Protein AF-A0A839F4E5-F1 (afdb_monomer)

Radius of gyration: 16.79 Å; Cα contacts (8 Å, |Δi|>4): 284; chains: 1; bounding box: 34×23×69 Å

Secondary structure (DSSP, 8-state):
---------------EEEEEEE--SSTT--EEEEEEEEEEEB----SSSEEEEEEEEEETTEEEEEEEEEEEBT-EEEEEEEEEEES-S-SSSSSEEEEEEESSSTTSPEEEEEEEE-PEE-

pLDDT: mean 84.93, std 16.69, range [36.53, 98.38]

Structure (mmCIF, N/CA/C/O backbone):
data_AF-A0A839F4E5-F1
#
_entry.id   AF-A0A839F4E5-F1
#
loop_
_atom_site.group_PDB
_atom_site.id
_atom_site.type_symbol
_ato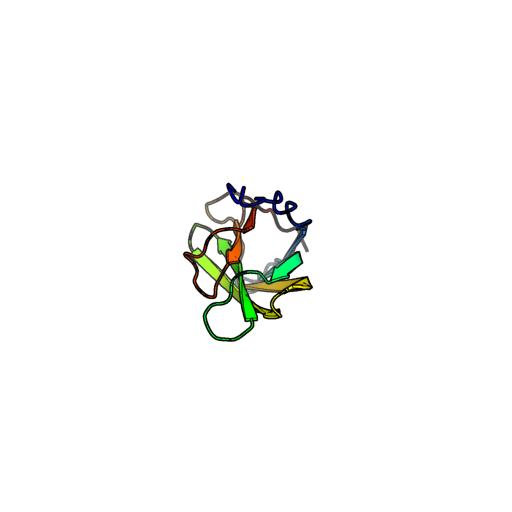m_site.label_atom_id
_atom_site.label_alt_id
_atom_site.label_comp_id
_atom_site.label_asym_id
_atom_site.label_entity_id
_atom_site.label_seq_id
_atom_site.pdbx_PDB_ins_code
_atom_site.Cartn_x
_atom_site.Cartn_y
_atom_site.Cartn_z
_atom_site.occupancy
_atom_site.B_iso_or_equiv
_atom_site.auth_seq_id
_atom_site.auth_comp_id
_atom_site.auth_asym_id
_atom_site.auth_atom_id
_atom_site.pdbx_PDB_model_num
ATOM 1 N N . MET A 1 1 ? 5.295 8.114 -43.388 1.00 39.44 1 MET A N 1
ATOM 2 C CA . MET A 1 1 ? 5.221 6.999 -42.424 1.00 39.44 1 MET A CA 1
ATOM 3 C C . MET A 1 1 ? 4.908 7.619 -41.079 1.00 39.44 1 MET A C 1
ATOM 5 O O . MET A 1 1 ? 5.774 8.258 -40.501 1.00 39.44 1 MET A O 1
ATOM 9 N N . THR A 1 2 ? 3.647 7.580 -40.670 1.00 38.19 2 THR A N 1
ATOM 10 C CA . THR A 1 2 ? 3.202 8.044 -39.355 1.00 38.19 2 THR A CA 1
ATOM 11 C C . THR A 1 2 ? 3.354 6.879 -38.385 1.00 38.19 2 THR A C 1
ATOM 13 O O . THR A 1 2 ? 2.704 5.850 -38.547 1.00 38.19 2 THR A O 1
ATOM 16 N N . ASN A 1 3 ? 4.269 7.011 -37.425 1.00 40.59 3 ASN A N 1
ATOM 17 C CA . ASN A 1 3 ? 4.363 6.082 -36.306 1.00 40.59 3 ASN A CA 1
ATOM 18 C C . ASN A 1 3 ? 3.222 6.413 -35.342 1.00 40.59 3 ASN A C 1
ATOM 20 O O . ASN A 1 3 ? 3.333 7.332 -34.535 1.00 40.59 3 ASN A O 1
ATOM 24 N N . GLU A 1 4 ? 2.121 5.678 -35.458 1.00 42.91 4 GLU A N 1
ATOM 25 C CA . GLU A 1 4 ? 1.102 5.596 -34.416 1.00 42.91 4 GLU A CA 1
ATOM 26 C C . GLU A 1 4 ? 1.767 4.952 -33.192 1.00 42.91 4 GLU A C 1
ATOM 28 O O . GLU A 1 4 ? 2.083 3.757 -33.184 1.00 42.91 4 GLU A O 1
ATOM 33 N N . ALA A 1 5 ? 2.060 5.762 -32.174 1.00 43.34 5 ALA A N 1
ATOM 34 C CA . ALA A 1 5 ? 2.472 5.261 -30.876 1.00 43.34 5 ALA A CA 1
ATOM 35 C C . ALA A 1 5 ? 1.332 4.387 -30.341 1.00 43.34 5 ALA A C 1
ATOM 37 O O . ALA A 1 5 ? 0.273 4.885 -29.969 1.00 43.34 5 ALA A O 1
ATOM 38 N N . SER A 1 6 ? 1.539 3.071 -30.354 1.00 41.66 6 SER A N 1
ATOM 39 C CA . SER A 1 6 ? 0.604 2.112 -29.776 1.00 41.66 6 SER A CA 1
ATOM 40 C C . SER A 1 6 ? 0.567 2.327 -28.266 1.00 41.66 6 SER A C 1
ATOM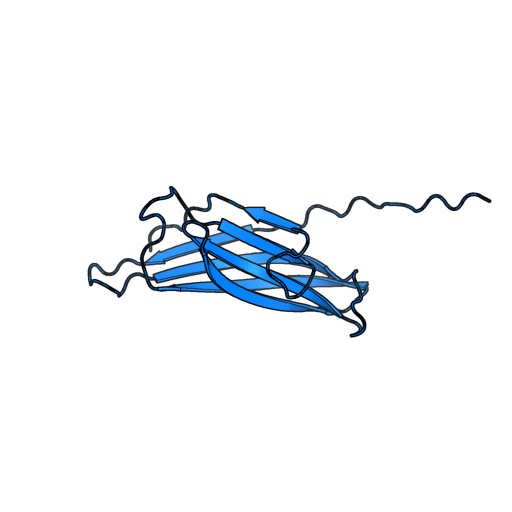 42 O O . SER A 1 6 ? 1.416 1.824 -27.532 1.00 41.66 6 SER A O 1
ATOM 44 N N . THR A 1 7 ? -0.406 3.096 -27.789 1.00 37.19 7 THR A N 1
ATOM 45 C CA . THR A 1 7 ? -0.782 3.133 -26.378 1.00 37.19 7 THR A CA 1
ATOM 46 C C . THR A 1 7 ? -1.539 1.849 -26.067 1.00 37.19 7 THR A C 1
ATOM 48 O O . THR A 1 7 ? -2.766 1.809 -26.015 1.00 37.19 7 THR A O 1
ATOM 51 N N . THR A 1 8 ? -0.797 0.752 -25.898 1.00 37.06 8 THR A N 1
ATOM 52 C CA . THR A 1 8 ? -1.361 -0.472 -25.329 1.00 37.06 8 THR A CA 1
ATOM 53 C C . THR A 1 8 ? -2.029 -0.088 -24.008 1.00 37.06 8 THR A C 1
ATOM 55 O O . THR A 1 8 ? -1.357 0.511 -23.161 1.00 37.06 8 THR A O 1
ATOM 58 N N . PRO A 1 9 ? -3.325 -0.388 -23.805 1.00 36.53 9 PRO A N 1
ATOM 59 C CA . PRO A 1 9 ? -3.978 -0.119 -22.537 1.00 36.53 9 PRO A CA 1
ATOM 60 C C . PRO A 1 9 ? -3.176 -0.828 -21.451 1.00 36.53 9 PRO A C 1
ATOM 62 O O . PRO A 1 9 ? -3.002 -2.048 -21.497 1.00 36.53 9 PRO A O 1
ATOM 65 N N . ARG A 1 10 ? -2.635 -0.064 -20.500 1.00 46.44 10 ARG A N 1
ATOM 66 C CA . ARG A 1 10 ? -2.001 -0.624 -19.311 1.00 46.44 10 ARG A CA 1
ATOM 67 C C . ARG A 1 10 ? -3.082 -1.433 -18.610 1.00 46.44 10 ARG A C 1
ATOM 69 O O . ARG A 1 10 ? -4.033 -0.847 -18.098 1.00 46.44 10 ARG A O 1
ATOM 76 N N . ALA A 1 11 ? -2.984 -2.761 -18.671 1.00 44.16 11 ALA A N 1
ATOM 77 C CA . ALA A 1 11 ? -3.902 -3.640 -17.963 1.00 44.16 11 ALA A CA 1
ATOM 78 C C . ALA A 1 11 ? -3.984 -3.141 -16.518 1.00 44.16 11 ALA A C 1
ATOM 80 O O . ALA A 1 11 ? -2.944 -2.998 -15.867 1.00 44.16 11 ALA A O 1
ATOM 81 N N . ALA A 1 12 ? -5.192 -2.789 -16.069 1.00 49.31 12 ALA A N 1
ATOM 82 C CA . ALA A 1 12 ? -5.438 -2.437 -14.682 1.00 49.31 12 ALA A CA 1
ATOM 83 C C . ALA A 1 12 ? -4.892 -3.597 -13.852 1.00 49.31 12 ALA A C 1
ATOM 85 O O . ALA A 1 12 ? -5.353 -4.728 -13.978 1.00 49.31 12 ALA A O 1
ATOM 86 N N . ALA A 1 13 ? -3.805 -3.348 -13.134 1.00 57.66 13 ALA A N 1
ATOM 87 C CA . ALA A 1 13 ? -3.128 -4.390 -12.395 1.00 57.66 13 ALA A CA 1
ATOM 88 C C . ALA A 1 13 ? -4.110 -4.990 -11.376 1.00 57.66 13 ALA A C 1
ATOM 90 O O . ALA A 1 13 ? -4.831 -4.248 -10.708 1.00 57.66 13 ALA A O 1
ATOM 91 N N . ASP A 1 14 ? -4.149 -6.323 -11.289 1.00 79.00 14 ASP A N 1
ATOM 92 C CA . ASP A 1 14 ? -4.982 -7.084 -10.351 1.00 79.00 14 ASP A CA 1
ATOM 93 C C . ASP A 1 14 ? -4.497 -6.847 -8.912 1.00 79.00 14 ASP A C 1
ATOM 95 O O . ASP A 1 14 ? -3.810 -7.681 -8.312 1.00 79.00 14 ASP A O 1
ATOM 99 N N . TRP A 1 15 ? -4.775 -5.665 -8.371 1.00 92.81 15 TRP A N 1
ATOM 100 C CA . TRP A 1 15 ? -4.421 -5.305 -7.010 1.00 92.81 15 TRP A CA 1
ATOM 101 C C . TRP A 1 15 ? -5.466 -5.842 -6.040 1.00 92.81 15 TRP A C 1
ATOM 103 O O . TRP A 1 15 ? -6.671 -5.725 -6.246 1.00 92.81 15 TRP A O 1
ATOM 113 N N . THR A 1 16 ? -4.989 -6.418 -4.945 1.00 95.56 16 THR A N 1
ATOM 114 C CA . THR A 1 16 ? -5.812 -6.879 -3.831 1.00 95.56 16 THR A CA 1
ATOM 115 C C . THR A 1 16 ? -5.241 -6.320 -2.541 1.00 95.56 16 THR A C 1
ATOM 117 O O . THR A 1 16 ? -4.023 -6.259 -2.354 1.00 95.56 16 THR A O 1
ATOM 120 N N . VAL A 1 17 ? -6.134 -5.911 -1.648 1.00 97.00 17 VAL A N 1
ATOM 121 C CA . VAL A 1 17 ? -5.788 -5.387 -0.330 1.00 97.00 17 VAL A CA 1
ATOM 122 C C . VAL A 1 17 ? -6.507 -6.233 0.705 1.00 97.00 17 VAL A C 1
ATOM 124 O O . VAL A 1 17 ? -7.715 -6.445 0.624 1.00 97.00 17 VAL A O 1
ATOM 127 N N . ALA A 1 18 ? -5.749 -6.737 1.668 1.00 96.75 18 ALA A N 1
ATOM 128 C CA . ALA A 1 18 ? -6.272 -7.360 2.871 1.00 96.75 18 ALA A CA 1
ATOM 129 C C . ALA A 1 18 ? -5.684 -6.640 4.078 1.00 96.75 18 ALA A C 1
ATOM 131 O O . ALA A 1 18 ? -4.581 -6.104 4.008 1.00 96.75 18 ALA A O 1
ATOM 132 N N . GLY A 1 19 ? -6.384 -6.650 5.200 1.00 95.62 19 GLY A N 1
ATOM 133 C CA . GLY A 1 19 ? -5.883 -6.018 6.404 1.00 95.62 19 GLY A CA 1
ATOM 134 C C . GLY A 1 19 ? -6.676 -6.432 7.620 1.00 95.62 19 GLY A C 1
ATOM 135 O O . GLY A 1 19 ? -7.816 -6.885 7.502 1.00 95.62 19 GLY A O 1
ATOM 136 N N . VAL A 1 20 ? -6.045 -6.286 8.775 1.00 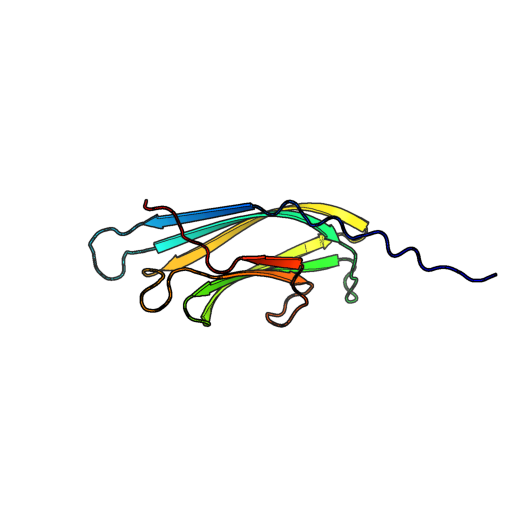94.56 20 VAL A N 1
ATOM 137 C CA . VAL A 1 20 ? -6.639 -6.583 10.070 1.00 94.56 20 VAL A CA 1
ATOM 138 C C . VAL A 1 20 ? -6.306 -5.459 11.041 1.00 94.56 20 VAL A C 1
ATOM 140 O O . VAL A 1 20 ? -5.194 -4.932 11.035 1.00 94.56 20 VAL A O 1
ATOM 143 N N . GLN A 1 21 ? -7.277 -5.087 11.865 1.00 91.31 21 GLN A N 1
ATOM 144 C CA . GLN A 1 21 ? -7.054 -4.292 13.057 1.00 91.31 21 GLN A CA 1
ATOM 145 C C . GLN A 1 21 ? -7.197 -5.194 14.274 1.00 91.31 21 GLN A C 1
ATOM 147 O O . GLN A 1 21 ? -8.281 -5.710 14.554 1.00 91.31 21 GLN A O 1
ATOM 152 N N . THR A 1 22 ? -6.116 -5.311 15.031 1.00 90.62 22 THR A N 1
ATOM 153 C CA . THR A 1 22 ? -6.097 -6.014 16.310 1.00 90.62 22 THR A CA 1
ATOM 154 C C . THR A 1 22 ? -6.230 -4.982 17.420 1.00 90.62 22 THR A C 1
ATOM 156 O O . THR A 1 22 ? -5.360 -4.128 17.577 1.00 90.62 22 THR A O 1
ATOM 159 N N . ALA A 1 23 ? -7.305 -5.054 18.207 1.00 83.81 23 ALA A N 1
ATOM 160 C CA . ALA A 1 23 ? -7.515 -4.200 19.374 1.00 83.81 23 ALA A CA 1
ATOM 161 C C . ALA A 1 23 ? -7.487 -5.061 20.642 1.00 83.81 23 ALA A C 1
ATOM 163 O O . ALA A 1 23 ? -8.350 -5.904 20.854 1.00 83.81 23 ALA A O 1
ATOM 164 N N . THR A 1 24 ? -6.488 -4.857 21.501 1.00 74.44 24 THR A N 1
ATOM 165 C CA . THR A 1 24 ? -6.261 -5.717 22.681 1.00 74.44 24 THR A CA 1
ATOM 166 C C . THR A 1 24 ? -6.977 -5.233 23.948 1.00 74.44 24 THR A C 1
ATOM 168 O O . THR A 1 24 ? -6.757 -5.779 25.025 1.00 74.44 24 THR A O 1
ATOM 171 N N . GLY A 1 25 ? -7.804 -4.184 23.854 1.00 68.00 25 GLY A N 1
ATOM 172 C CA . GLY A 1 25 ? -8.459 -3.547 25.007 1.00 68.00 25 GLY A CA 1
ATOM 173 C C . GLY A 1 25 ? -7.509 -2.778 25.937 1.00 68.00 25 GLY A C 1
ATOM 174 O O . GLY A 1 25 ? -7.967 -2.115 26.862 1.00 68.00 25 GLY A O 1
ATOM 175 N N . VAL A 1 26 ? -6.198 -2.835 25.685 1.00 72.62 26 VAL A N 1
ATOM 176 C CA . VAL A 1 26 ? -5.177 -2.033 26.360 1.00 72.62 26 VAL A CA 1
ATOM 177 C C . VAL A 1 26 ? -4.866 -0.819 25.492 1.00 72.62 26 VAL A C 1
ATOM 179 O O . VAL A 1 26 ? -4.555 -0.955 24.305 1.00 72.62 26 VAL A O 1
ATOM 182 N N . GLU A 1 27 ? -4.946 0.367 26.088 1.00 65.81 27 GLU A N 1
ATOM 183 C CA . GLU A 1 27 ? -4.634 1.627 25.417 1.00 65.81 27 GLU A CA 1
ATOM 184 C C . GLU A 1 27 ? -3.216 1.596 24.819 1.00 65.81 27 GLU A C 1
ATOM 186 O O . GLU A 1 27 ? -2.273 1.087 25.429 1.00 65.81 27 GLU A O 1
ATOM 191 N N . GLY A 1 28 ? -3.076 2.074 23.580 1.00 69.00 28 GLY A N 1
ATOM 192 C CA . GLY A 1 28 ? -1.796 2.096 22.862 1.00 69.00 28 GLY A CA 1
ATOM 193 C C . GLY A 1 28 ? -1.298 0.742 22.337 1.00 69.00 28 GLY A C 1
ATOM 194 O O . GLY A 1 28 ? -0.194 0.676 21.809 1.00 69.00 28 GLY A O 1
ATOM 195 N N . ARG A 1 29 ? -2.079 -0.342 22.457 1.00 81.31 29 ARG A N 1
ATOM 196 C CA . ARG A 1 29 ? -1.724 -1.672 21.916 1.00 81.31 29 ARG A CA 1
ATOM 197 C C . ARG A 1 29 ? -2.588 -2.120 20.740 1.00 81.31 29 ARG A C 1
ATOM 199 O O . ARG A 1 29 ? -2.568 -3.297 20.378 1.00 81.31 29 ARG A O 1
ATOM 206 N N . ALA A 1 30 ? -3.397 -1.219 20.196 1.00 88.50 30 ALA A N 1
ATOM 207 C CA . ALA A 1 30 ? -4.061 -1.473 18.929 1.00 88.50 30 ALA A CA 1
ATOM 208 C C . ALA A 1 30 ? -3.034 -1.417 17.792 1.00 88.50 30 ALA A C 1
ATOM 210 O O . ALA A 1 30 ? -2.084 -0.637 17.862 1.00 88.50 30 ALA A O 1
ATOM 211 N N . ARG A 1 31 ? -3.215 -2.246 16.765 1.00 92.75 31 ARG A N 1
ATOM 212 C CA . ARG A 1 31 ? -2.363 -2.244 15.575 1.00 92.75 31 ARG A CA 1
ATOM 213 C C . ARG A 1 31 ? -3.185 -2.535 14.336 1.00 92.75 31 ARG A C 1
ATOM 215 O O . ARG A 1 31 ? -4.054 -3.409 14.361 1.00 92.75 31 ARG A O 1
ATOM 222 N N . VAL A 1 32 ? -2.851 -1.846 13.254 1.00 93.88 32 VAL A N 1
ATOM 223 C CA . VAL A 1 32 ? -3.387 -2.089 11.919 1.00 93.88 32 VAL A CA 1
ATOM 224 C C . VAL A 1 32 ? -2.288 -2.675 11.047 1.00 93.88 32 VAL A C 1
ATOM 226 O O . VAL A 1 32 ? -1.192 -2.125 10.946 1.00 93.88 32 VAL A O 1
ATOM 229 N N . GLU A 1 33 ? -2.587 -3.797 10.403 1.00 96.75 33 GLU A N 1
ATOM 230 C CA . GLU A 1 33 ? -1.706 -4.438 9.432 1.00 96.75 33 GLU A CA 1
ATOM 231 C C . GLU A 1 33 ? -2.414 -4.532 8.084 1.00 96.75 33 GLU A C 1
ATOM 233 O O . GLU A 1 33 ? -3.567 -4.956 8.003 1.00 96.75 33 GLU A O 1
ATOM 238 N N . VAL A 1 34 ? -1.711 -4.156 7.018 1.00 97.88 34 VAL A N 1
ATOM 239 C CA . VAL A 1 34 ? -2.228 -4.138 5.648 1.00 97.88 34 VAL A CA 1
ATOM 240 C C . VAL A 1 34 ? -1.287 -4.916 4.741 1.00 97.88 34 VAL A C 1
ATOM 242 O O . VAL A 1 34 ? -0.068 -4.771 4.789 1.00 97.88 34 VAL A O 1
ATOM 245 N N . LEU A 1 35 ? -1.861 -5.752 3.888 1.00 98.12 35 LEU A N 1
ATOM 246 C CA . LEU A 1 35 ? -1.173 -6.539 2.885 1.00 98.12 35 LEU A CA 1
ATOM 247 C C . LEU A 1 35 ? -1.713 -6.187 1.505 1.00 98.12 35 LEU A C 1
ATOM 249 O O . LEU A 1 35 ? -2.841 -6.534 1.159 1.00 98.12 35 LEU A O 1
ATOM 253 N N . VAL A 1 36 ? -0.864 -5.538 0.716 1.00 97.88 36 VAL A N 1
ATOM 254 C CA . VAL A 1 36 ? -1.140 -5.152 -0.666 1.00 97.88 36 VAL A CA 1
ATOM 255 C C . VAL A 1 36 ? -0.448 -6.139 -1.592 1.00 97.88 36 VAL A C 1
ATOM 257 O O . VAL A 1 36 ? 0.766 -6.345 -1.506 1.00 97.88 36 VAL A O 1
ATOM 260 N N . ARG A 1 37 ? -1.210 -6.766 -2.485 1.00 97.12 37 ARG A N 1
ATOM 261 C CA . ARG A 1 37 ? -0.681 -7.667 -3.510 1.00 97.12 37 ARG A CA 1
ATOM 262 C C . ARG A 1 37 ? -1.110 -7.214 -4.885 1.00 97.12 37 ARG A C 1
ATOM 264 O O . ARG A 1 37 ? -2.224 -6.739 -5.045 1.00 97.12 37 ARG A O 1
ATOM 271 N N . GLY A 1 38 ? -0.254 -7.418 -5.872 1.00 94.62 38 GLY A N 1
ATOM 272 C CA . GLY A 1 38 ? -0.577 -7.104 -7.256 1.00 94.62 38 GLY A CA 1
ATOM 273 C C . GLY A 1 38 ? 0.492 -7.591 -8.213 1.00 94.62 38 GLY A C 1
ATOM 274 O O . GLY A 1 38 ? 1.423 -8.299 -7.824 1.00 94.62 38 GLY A O 1
ATOM 275 N N . LYS A 1 39 ? 0.362 -7.208 -9.476 1.00 93.56 39 LYS A N 1
ATOM 276 C CA . LYS A 1 39 ? 1.395 -7.402 -10.493 1.00 93.56 39 LYS A CA 1
ATOM 277 C C . LYS A 1 39 ? 1.681 -6.074 -11.157 1.00 93.56 39 LYS A C 1
ATOM 279 O O . LYS A 1 39 ? 0.762 -5.305 -11.409 1.00 93.56 39 LYS A O 1
ATOM 284 N N . TYR A 1 40 ? 2.942 -5.823 -11.464 1.00 93.12 40 TYR A N 1
ATOM 285 C CA . TYR A 1 40 ? 3.346 -4.585 -12.104 1.00 93.12 40 TYR A CA 1
ATOM 286 C C . TYR A 1 40 ? 4.476 -4.826 -13.092 1.00 93.12 40 TYR A C 1
ATOM 288 O O . TYR A 1 40 ? 5.411 -5.567 -12.795 1.00 93.12 40 TYR A O 1
ATOM 296 N N . THR A 1 41 ? 4.389 -4.189 -14.256 1.00 92.94 41 THR A N 1
ATOM 297 C CA . THR A 1 41 ? 5.446 -4.206 -15.268 1.00 92.94 41 THR A CA 1
ATOM 298 C C . THR A 1 41 ? 6.264 -2.932 -15.156 1.00 92.94 41 THR A C 1
ATOM 300 O O . THR A 1 41 ? 5.717 -1.848 -15.354 1.00 92.94 41 THR A O 1
ATOM 303 N N . GLY A 1 42 ? 7.557 -3.067 -14.855 1.00 92.31 42 GLY A N 1
ATOM 304 C CA . GLY A 1 42 ? 8.484 -1.939 -14.806 1.00 92.31 42 GLY A CA 1
ATOM 305 C C . GLY A 1 42 ? 8.644 -1.321 -16.189 1.00 92.31 42 GLY A C 1
ATOM 306 O O . GLY A 1 42 ? 9.111 -1.991 -17.110 1.00 92.31 42 GLY A O 1
ATOM 307 N N . SER A 1 43 ? 8.245 -0.062 -16.355 1.00 89.62 43 SER A N 1
ATOM 308 C CA . SER A 1 43 ? 8.286 0.612 -17.662 1.00 89.62 43 SER A CA 1
ATOM 309 C C . SER A 1 43 ? 8.874 2.016 -17.617 1.00 89.62 43 SER A C 1
ATOM 311 O O . SER A 1 43 ? 9.187 2.564 -18.671 1.00 89.62 43 SER A O 1
ATOM 313 N N . VAL A 1 44 ? 9.014 2.607 -16.429 1.00 85.62 44 VAL A N 1
ATOM 314 C CA . VAL A 1 44 ? 9.536 3.966 -16.269 1.00 85.62 44 VAL A CA 1
ATOM 315 C C . VAL A 1 44 ? 10.962 3.911 -15.731 1.00 85.62 44 VAL A C 1
ATOM 317 O O . VAL A 1 44 ? 11.170 3.657 -14.548 1.00 85.62 44 VAL A O 1
ATOM 320 N N . ASP A 1 45 ? 11.943 4.175 -16.595 1.00 84.31 45 ASP A N 1
ATOM 321 C CA . ASP A 1 45 ? 13.337 4.341 -16.178 1.00 84.31 45 ASP A CA 1
ATOM 322 C C . ASP A 1 45 ? 13.572 5.765 -15.667 1.00 84.31 45 ASP A C 1
ATOM 324 O O . ASP A 1 45 ? 13.292 6.743 -16.363 1.00 84.31 45 ASP A O 1
ATOM 328 N N . ARG A 1 46 ? 14.112 5.883 -14.453 1.00 81.19 46 ARG A N 1
ATOM 329 C CA . ARG A 1 46 ? 14.524 7.162 -13.851 1.00 81.19 46 ARG A CA 1
ATOM 330 C C . ARG A 1 46 ? 16.047 7.312 -13.778 1.00 81.19 46 ARG A C 1
ATOM 332 O O . ARG A 1 46 ? 16.550 8.112 -12.997 1.00 81.19 46 ARG A O 1
ATOM 339 N N . GLY A 1 47 ? 16.778 6.560 -14.603 1.00 77.19 47 GLY A N 1
ATOM 340 C CA . GLY A 1 47 ? 18.237 6.615 -14.724 1.00 77.19 47 GLY A CA 1
ATOM 341 C C . GLY A 1 47 ? 18.977 5.545 -13.920 1.00 77.19 47 GLY A C 1
ATOM 342 O O . GLY A 1 47 ? 20.197 5.615 -13.800 1.00 77.19 47 GLY A O 1
ATOM 343 N N . SER A 1 48 ? 18.258 4.566 -13.368 1.00 79.19 48 SER A N 1
ATOM 344 C CA . SER A 1 48 ? 18.802 3.503 -12.511 1.00 79.19 48 SER A CA 1
ATOM 345 C C . SER A 1 48 ? 18.629 2.099 -13.096 1.00 79.19 48 SER A C 1
ATOM 347 O O . SER A 1 48 ? 19.103 1.133 -12.500 1.00 79.19 48 SER A O 1
ATOM 349 N N . GLY A 1 49 ? 17.958 1.958 -14.246 1.00 84.31 49 GLY A N 1
ATOM 350 C CA . GLY A 1 49 ? 17.664 0.648 -14.833 1.00 84.31 49 GLY A CA 1
ATOM 351 C C . GLY A 1 49 ? 16.549 -0.125 -14.113 1.00 84.31 49 GLY A C 1
ATOM 352 O O . GLY A 1 49 ? 16.303 -1.291 -14.432 1.00 84.31 49 GLY A O 1
ATOM 353 N N . VAL A 1 50 ? 15.858 0.515 -13.164 1.00 92.06 50 VAL A N 1
ATOM 354 C CA . VAL A 1 50 ? 14.676 -0.007 -12.465 1.00 92.06 50 VAL A CA 1
ATOM 355 C C . VAL A 1 50 ? 13.556 1.034 -12.472 1.00 92.06 50 VAL A C 1
ATOM 357 O O . VAL A 1 50 ? 13.808 2.237 -12.416 1.00 92.06 50 VAL A O 1
ATOM 360 N N . ASP A 1 51 ? 12.313 0.563 -12.521 1.00 93.06 51 ASP A N 1
ATOM 361 C CA . ASP A 1 51 ? 11.143 1.357 -12.149 1.00 93.06 51 ASP A CA 1
ATOM 362 C C . ASP A 1 51 ? 10.913 1.206 -10.643 1.00 93.06 51 ASP A C 1
ATOM 364 O O . ASP A 1 51 ? 11.233 0.171 -10.060 1.00 93.06 51 ASP A O 1
ATOM 368 N N . GLN A 1 52 ? 10.348 2.220 -10.005 1.00 94.50 52 GLN A N 1
ATOM 369 C CA . GLN A 1 52 ? 10.068 2.192 -8.575 1.00 94.50 52 GLN A CA 1
ATOM 370 C C . GLN A 1 52 ? 8.575 2.320 -8.343 1.00 94.50 52 GLN A C 1
ATOM 372 O O . GLN A 1 52 ? 7.892 3.075 -9.034 1.00 94.50 52 GLN A O 1
ATOM 377 N N . LEU A 1 53 ? 8.077 1.600 -7.346 1.00 94.81 53 LEU A N 1
ATOM 378 C CA . LEU A 1 53 ? 6.719 1.746 -6.854 1.00 94.81 53 LEU A CA 1
ATOM 379 C C . LEU A 1 53 ? 6.718 2.067 -5.371 1.00 94.81 53 LEU A C 1
ATOM 381 O O . LEU A 1 53 ? 7.250 1.295 -4.575 1.00 94.81 53 LEU A O 1
ATOM 385 N N . ARG A 1 54 ? 6.039 3.145 -4.994 1.00 97.00 54 ARG A N 1
ATOM 386 C CA . ARG A 1 54 ? 5.700 3.448 -3.606 1.00 97.00 54 ARG A CA 1
ATOM 387 C C . ARG A 1 54 ? 4.347 2.833 -3.278 1.00 97.00 54 ARG A C 1
ATOM 389 O O . ARG A 1 54 ? 3.363 3.134 -3.943 1.00 97.00 54 ARG A O 1
ATOM 396 N N . VAL A 1 55 ? 4.289 1.998 -2.247 1.00 97.94 55 VAL A N 1
ATOM 397 C CA . VAL A 1 55 ? 3.051 1.464 -1.663 1.00 97.94 55 VAL A CA 1
ATOM 398 C C . VAL A 1 55 ? 2.883 2.098 -0.292 1.00 97.94 55 VAL A C 1
ATOM 400 O O . VAL A 1 55 ? 3.777 1.949 0.539 1.00 97.94 55 VAL A O 1
ATOM 403 N N . ALA A 1 56 ? 1.773 2.790 -0.051 1.00 98.12 56 ALA A N 1
ATOM 404 C CA . ALA A 1 56 ? 1.560 3.556 1.175 1.00 98.12 56 ALA A CA 1
ATOM 405 C C . ALA A 1 56 ? 0.155 3.361 1.754 1.00 98.12 56 ALA A C 1
ATOM 407 O O . ALA A 1 56 ? -0.815 3.175 1.011 1.00 98.12 56 ALA A O 1
ATOM 408 N N . VAL A 1 57 ? 0.067 3.431 3.083 1.00 97.38 57 VAL A N 1
ATOM 409 C CA . VAL A 1 57 ? -1.179 3.419 3.855 1.00 97.38 57 VAL A CA 1
ATOM 410 C C . VAL A 1 57 ? -1.371 4.764 4.551 1.00 97.38 57 VAL A C 1
ATOM 412 O O . VAL A 1 57 ? -0.431 5.327 5.116 1.00 97.38 57 VAL A O 1
ATOM 415 N N . TRP A 1 58 ? -2.599 5.264 4.500 1.00 95.31 58 TRP A N 1
ATOM 416 C CA . TRP A 1 58 ? -3.002 6.588 4.955 1.00 95.31 58 TRP A CA 1
ATOM 417 C C . TRP A 1 58 ? -4.188 6.482 5.903 1.00 95.31 58 TRP A C 1
ATOM 419 O O . TRP A 1 58 ? -5.062 5.650 5.699 1.00 95.31 58 TRP A O 1
ATOM 429 N N . ASP A 1 59 ? -4.255 7.343 6.905 1.00 92.94 59 ASP A N 1
ATOM 430 C CA . ASP A 1 59 ? -5.394 7.438 7.822 1.00 92.94 59 ASP A CA 1
ATOM 431 C C . ASP A 1 59 ? -5.593 8.915 8.180 1.00 92.94 59 ASP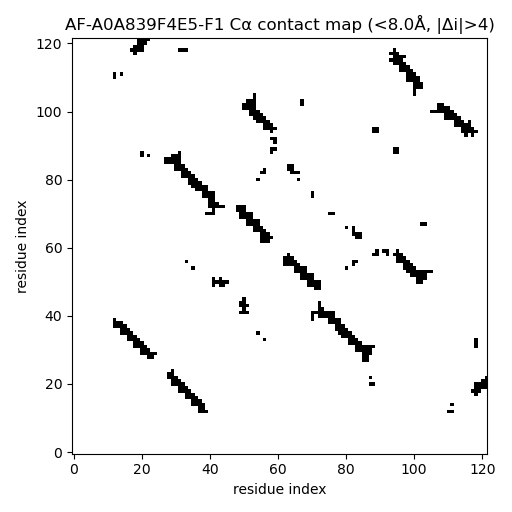 A C 1
ATOM 433 O O . ASP A 1 59 ? -4.629 9.614 8.509 1.00 92.94 59 ASP A O 1
ATOM 437 N N . ASP A 1 60 ? -6.819 9.409 7.988 1.00 87.19 60 ASP A N 1
ATOM 438 C CA . ASP A 1 60 ? -7.208 10.820 8.131 1.00 87.19 60 ASP A CA 1
ATOM 439 C C . ASP A 1 60 ? -6.279 11.810 7.387 1.00 87.19 60 ASP A C 1
ATOM 441 O O . ASP A 1 60 ? -5.908 12.874 7.888 1.00 87.19 60 ASP A O 1
ATOM 445 N N . GLY A 1 61 ? -5.864 11.444 6.166 1.00 88.75 61 GLY A N 1
ATOM 446 C CA . GLY A 1 61 ? -4.988 12.263 5.317 1.00 88.75 61 GLY A CA 1
ATOM 447 C C . GLY A 1 61 ? -3.508 12.266 5.723 1.00 88.75 61 GLY A C 1
ATOM 448 O O . GLY A 1 61 ? -2.710 12.975 5.111 1.00 88.75 61 GLY A O 1
ATOM 449 N N . GLN A 1 62 ? -3.116 11.472 6.721 1.00 91.81 62 GLN A N 1
ATOM 450 C CA . GLN A 1 62 ? -1.721 11.300 7.130 1.00 91.81 62 GLN A CA 1
ATOM 451 C C . GLN A 1 62 ? -1.166 9.963 6.641 1.00 91.81 62 GLN A C 1
ATOM 453 O O . GLN A 1 62 ? -1.785 8.923 6.858 1.00 91.81 62 GLN A O 1
ATOM 458 N N . GLU A 1 63 ? 0.024 9.973 6.036 1.00 94.50 63 GLU A N 1
ATOM 459 C CA . GLU A 1 63 ? 0.739 8.740 5.691 1.00 94.50 63 GLU A CA 1
ATOM 460 C C . GLU A 1 63 ? 1.212 8.071 6.985 1.00 94.50 63 GLU A C 1
ATOM 462 O O . GLU A 1 63 ? 1.917 8.687 7.787 1.00 94.50 63 GLU A O 1
ATOM 467 N N . LYS A 1 64 ? 0.801 6.822 7.209 1.00 95.94 64 LYS A N 1
ATOM 468 C CA . LYS A 1 64 ? 1.155 6.075 8.422 1.00 95.94 64 LYS A CA 1
ATOM 469 C C . LYS A 1 64 ? 2.343 5.143 8.202 1.00 95.94 64 LYS A C 1
ATOM 471 O O . LYS A 1 64 ? 3.156 4.983 9.105 1.00 95.94 64 LYS A O 1
ATOM 476 N N . ASP A 1 65 ? 2.441 4.537 7.018 1.00 98.06 65 ASP A N 1
ATOM 477 C CA . ASP A 1 65 ? 3.559 3.676 6.619 1.00 98.06 65 ASP A CA 1
ATOM 478 C C . ASP A 1 65 ? 3.661 3.603 5.087 1.00 98.06 65 ASP A C 1
ATOM 480 O O . ASP A 1 65 ? 2.658 3.722 4.375 1.00 98.06 65 ASP A O 1
ATOM 484 N N . PHE A 1 66 ? 4.869 3.379 4.572 1.00 98.38 66 PHE A N 1
ATOM 485 C CA . PHE A 1 66 ? 5.111 3.183 3.148 1.00 98.38 66 PHE A CA 1
ATOM 486 C C . PHE A 1 66 ? 6.339 2.315 2.880 1.00 98.38 66 PHE A C 1
ATOM 488 O O . PHE A 1 66 ? 7.281 2.239 3.668 1.00 98.38 66 PHE A O 1
ATOM 495 N N . LYS A 1 67 ? 6.368 1.699 1.697 1.00 98.25 67 LYS A N 1
ATOM 496 C CA . LYS A 1 67 ? 7.537 0.989 1.169 1.00 98.25 67 LYS A CA 1
ATOM 497 C C . LYS A 1 67 ? 7.742 1.310 -0.297 1.00 98.25 67 LYS A C 1
ATOM 499 O O . LYS A 1 67 ? 6.775 1.441 -1.042 1.00 98.25 67 LYS A O 1
ATOM 504 N N . VAL A 1 68 ? 9.004 1.390 -0.702 1.00 96.88 68 VAL A N 1
ATOM 505 C CA . VAL A 1 68 ? 9.397 1.496 -2.109 1.00 96.88 68 VAL A CA 1
ATOM 506 C C . VAL A 1 68 ? 9.888 0.130 -2.579 1.00 96.88 68 VAL A C 1
ATOM 508 O O . VAL A 1 68 ? 10.646 -0.533 -1.870 1.00 96.88 68 VAL A O 1
ATOM 511 N N . VAL A 1 69 ? 9.420 -0.306 -3.744 1.00 95.25 69 VAL A N 1
ATOM 512 C CA . VAL A 1 69 ? 9.813 -1.566 -4.377 1.00 95.25 69 VAL A CA 1
ATOM 513 C C . VAL A 1 69 ? 10.428 -1.272 -5.736 1.00 95.25 69 VAL A C 1
ATOM 515 O O . VAL A 1 69 ? 9.804 -0.605 -6.560 1.00 95.25 69 VAL A O 1
ATOM 518 N N . ASP A 1 70 ? 11.620 -1.811 -5.972 1.00 95.12 70 ASP A N 1
ATOM 519 C CA . ASP A 1 70 ? 12.296 -1.726 -7.263 1.00 95.12 70 ASP A CA 1
ATOM 520 C C . ASP A 1 70 ? 11.832 -2.859 -8.185 1.00 95.12 70 ASP A C 1
ATOM 522 O O . ASP A 1 70 ? 11.796 -4.033 -7.803 1.00 95.12 70 ASP A O 1
ATOM 526 N N . ILE A 1 71 ? 11.490 -2.503 -9.420 1.00 92.75 71 ILE A N 1
ATOM 527 C CA . ILE A 1 71 ? 11.002 -3.402 -10.462 1.00 92.75 71 ILE A CA 1
ATOM 528 C C . ILE A 1 71 ? 11.950 -3.309 -11.655 1.00 92.75 71 ILE A C 1
ATOM 530 O O . ILE A 1 71 ? 12.067 -2.237 -12.253 1.00 92.75 71 ILE A O 1
ATOM 534 N N . PRO A 1 72 ? 12.610 -4.407 -12.056 1.00 91.75 72 PRO A N 1
ATOM 535 C CA . PRO A 1 72 ? 13.432 -4.404 -13.258 1.00 91.75 72 PRO A CA 1
ATOM 536 C C . PRO A 1 72 ? 12.632 -3.958 -14.486 1.00 91.75 72 PRO A C 1
ATOM 538 O O . PRO A 1 72 ? 11.498 -4.399 -14.702 1.00 91.75 72 PRO A O 1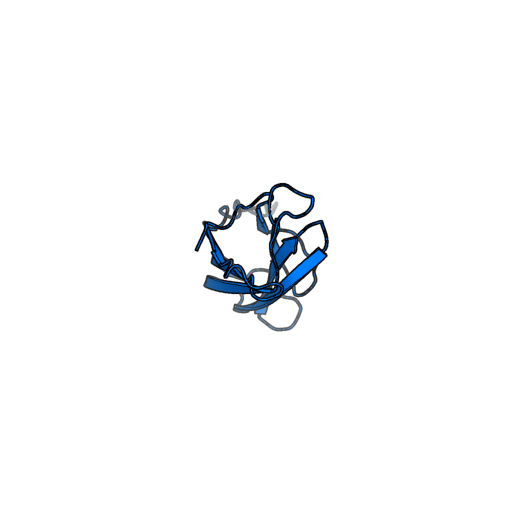
ATOM 541 N N . LEU A 1 73 ? 13.230 -3.095 -15.307 1.00 92.12 73 LEU A N 1
ATOM 542 C CA . LEU A 1 73 ? 12.586 -2.597 -16.521 1.00 92.12 73 LEU A CA 1
ATOM 543 C C . LEU A 1 73 ? 12.272 -3.733 -17.500 1.00 92.12 73 LEU A C 1
ATOM 545 O O . LEU A 1 73 ? 13.018 -4.704 -17.631 1.00 92.12 73 LEU A O 1
ATOM 549 N N . GLY A 1 74 ? 11.135 -3.615 -18.182 1.00 91.38 74 GLY A N 1
ATOM 550 C CA . GLY A 1 74 ? 10.647 -4.603 -19.144 1.00 91.38 74 GLY A CA 1
ATOM 551 C C . GLY A 1 74 ? 10.150 -5.909 -18.518 1.00 91.38 74 GLY A C 1
ATOM 552 O O . GLY A 1 74 ? 9.739 -6.805 -19.250 1.00 91.38 74 GLY A O 1
ATOM 553 N N . THR A 1 75 ? 10.162 -6.030 -17.186 1.00 90.62 75 THR A N 1
ATOM 554 C CA . THR A 1 75 ? 9.752 -7.246 -16.474 1.00 90.62 75 THR A CA 1
ATOM 555 C C . THR A 1 75 ? 8.471 -7.012 -15.687 1.00 90.62 75 THR A C 1
ATOM 557 O O . THR A 1 75 ? 8.295 -5.974 -15.049 1.00 90.62 75 THR A O 1
ATOM 560 N N . THR A 1 76 ? 7.581 -8.006 -15.693 1.00 93.12 76 THR A N 1
ATOM 561 C CA . THR A 1 76 ? 6.425 -8.056 -14.793 1.00 93.12 76 THR A CA 1
ATOM 562 C C . THR A 1 76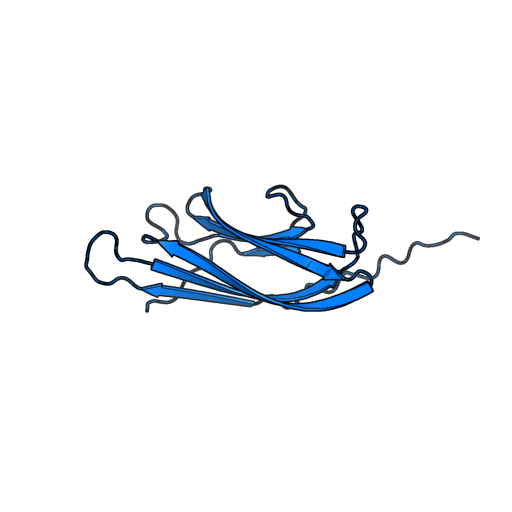 ? 6.802 -8.762 -13.494 1.00 93.12 76 THR A C 1
ATOM 564 O O . THR A 1 76 ? 7.132 -9.947 -13.502 1.00 93.12 76 THR A O 1
ATOM 567 N N . ALA A 1 77 ? 6.709 -8.056 -12.370 1.00 91.00 77 ALA A N 1
ATOM 568 C CA . ALA A 1 77 ? 6.920 -8.604 -11.036 1.00 91.00 77 ALA A CA 1
ATOM 569 C C . ALA A 1 77 ? 5.587 -8.792 -10.300 1.00 91.00 77 ALA A C 1
ATOM 571 O O . ALA A 1 77 ? 4.681 -7.960 -10.394 1.00 91.00 77 ALA A O 1
ATOM 572 N N . ALA A 1 78 ? 5.476 -9.883 -9.540 1.00 93.25 78 ALA A N 1
ATOM 573 C CA . ALA A 1 78 ? 4.425 -10.048 -8.543 1.00 93.25 78 ALA A CA 1
ATOM 574 C C . ALA A 1 78 ? 4.848 -9.361 -7.239 1.00 93.25 78 ALA A C 1
ATOM 576 O O . ALA A 1 78 ? 5.977 -9.522 -6.779 1.00 93.25 78 ALA A O 1
ATOM 577 N N . LEU A 1 79 ? 3.927 -8.615 -6.639 1.00 94.62 79 LEU A N 1
ATOM 578 C CA . LEU A 1 79 ? 4.156 -7.784 -5.467 1.00 94.62 79 LEU A CA 1
ATOM 579 C C . LEU A 1 79 ? 3.353 -8.298 -4.279 1.00 94.62 79 LEU A C 1
ATOM 581 O O . LEU A 1 79 ? 2.212 -8.733 -4.422 1.00 94.62 79 LEU A O 1
ATOM 585 N N . SER A 1 80 ? 3.966 -8.239 -3.099 1.00 96.62 80 SER A N 1
ATOM 586 C CA . SER A 1 80 ? 3.347 -8.591 -1.822 1.00 96.62 80 SER A CA 1
ATOM 587 C C . SER A 1 80 ? 3.966 -7.737 -0.719 1.00 96.62 80 SER A C 1
ATOM 589 O O . SER A 1 80 ? 4.961 -8.124 -0.105 1.00 96.62 80 SER A O 1
ATOM 591 N N . VAL A 1 81 ? 3.381 -6.569 -0.476 1.00 98.06 81 VAL A N 1
ATOM 592 C CA . VAL A 1 81 ? 3.903 -5.555 0.442 1.00 98.06 81 VAL A CA 1
ATOM 593 C C . VAL A 1 81 ? 3.066 -5.530 1.714 1.00 98.06 81 VAL A C 1
ATOM 595 O O . VAL A 1 81 ? 1.851 -5.355 1.665 1.00 98.06 81 VAL A O 1
ATOM 598 N N . ARG A 1 82 ? 3.727 -5.716 2.860 1.00 98.25 82 ARG A N 1
ATOM 599 C CA . ARG A 1 82 ? 3.123 -5.547 4.188 1.00 98.25 82 ARG A CA 1
ATOM 600 C C . ARG A 1 82 ? 3.438 -4.162 4.726 1.00 98.25 82 ARG A C 1
ATOM 602 O O . ARG A 1 82 ? 4.620 -3.816 4.784 1.00 98.25 82 ARG A O 1
ATOM 609 N N . LEU A 1 83 ? 2.408 -3.449 5.146 1.00 98.25 83 LEU A N 1
ATOM 610 C CA . LEU A 1 83 ? 2.461 -2.159 5.822 1.00 98.25 83 LEU A CA 1
ATOM 611 C C . LEU A 1 83 ? 1.760 -2.273 7.174 1.00 98.25 83 LEU A C 1
ATOM 613 O O . LEU A 1 83 ? 0.954 -3.186 7.382 1.00 98.25 83 LEU A O 1
ATOM 617 N N . GLY A 1 84 ? 2.031 -1.352 8.086 1.00 95.69 84 GLY A N 1
ATOM 618 C CA . GLY A 1 84 ? 1.253 -1.275 9.313 1.00 95.69 84 GLY A CA 1
ATOM 619 C C . GLY A 1 84 ? 1.636 -0.120 10.213 1.00 95.69 84 GLY A C 1
ATOM 620 O O . GLY A 1 84 ? 2.721 0.440 10.109 1.00 95.69 84 GLY A O 1
ATOM 621 N N . PHE A 1 85 ? 0.730 0.201 11.125 1.00 94.62 85 PHE A N 1
ATOM 622 C CA . PHE A 1 85 ? 0.907 1.270 12.095 1.00 94.62 85 PHE A CA 1
ATOM 623 C C . PHE A 1 85 ? 0.231 0.919 13.418 1.00 94.62 85 PHE A C 1
ATOM 625 O O . PHE A 1 85 ? -0.682 0.090 13.472 1.00 94.62 85 PHE A O 1
ATOM 632 N N . ASP A 1 86 ? 0.713 1.539 14.491 1.00 91.75 86 ASP A N 1
ATOM 633 C CA . ASP A 1 86 ? 0.144 1.382 15.826 1.00 91.75 86 ASP A CA 1
ATOM 634 C C . ASP A 1 86 ? -0.996 2.387 16.035 1.00 91.75 86 ASP A C 1
ATOM 636 O O . ASP A 1 86 ? -0.939 3.526 15.568 1.00 91.75 86 ASP A O 1
ATOM 640 N N . GLY A 1 87 ? -2.031 1.958 16.754 1.00 88.25 87 GLY A N 1
ATOM 641 C CA . GLY A 1 87 ? -3.265 2.709 16.965 1.00 88.25 87 GLY A CA 1
ATOM 642 C C . GLY A 1 87 ? -4.491 2.054 16.329 1.00 88.25 87 GLY A C 1
ATOM 643 O O . GLY A 1 87 ? -4.424 0.966 15.753 1.00 88.25 87 GLY A O 1
ATOM 644 N N . LEU A 1 88 ? -5.634 2.716 16.502 1.00 85.81 88 LEU A N 1
ATOM 645 C CA . LEU A 1 88 ? -6.873 2.401 15.794 1.00 85.81 88 LEU A CA 1
ATOM 646 C C . LEU A 1 88 ? -6.926 3.246 14.518 1.00 85.81 88 LEU A C 1
ATOM 648 O O . LEU A 1 88 ? -6.527 4.408 14.558 1.00 85.81 88 LEU A O 1
ATOM 652 N N . TYR A 1 89 ? -7.429 2.680 13.423 1.00 83.69 89 TYR A N 1
ATOM 653 C CA . TYR A 1 89 ? -7.854 3.481 12.276 1.00 83.69 89 TYR A CA 1
ATOM 654 C C . TYR A 1 89 ? -9.242 4.077 12.517 1.00 83.69 89 TYR A C 1
ATOM 656 O O . TYR A 1 89 ? -9.959 3.612 13.410 1.00 83.69 89 TYR A O 1
ATOM 664 N N . ALA A 1 90 ? -9.640 5.047 11.689 1.00 66.25 90 ALA A N 1
ATOM 665 C CA . ALA A 1 90 ? -11.014 5.557 11.671 1.00 66.25 90 ALA A CA 1
ATOM 666 C C . ALA A 1 90 ? -11.479 6.124 13.025 1.00 66.25 90 ALA A C 1
ATOM 668 O O . ALA A 1 90 ? -12.562 5.810 13.526 1.00 66.25 90 ALA A O 1
ATOM 669 N N . VAL A 1 91 ? -10.651 6.966 13.654 1.00 65.69 91 VAL A N 1
ATOM 670 C CA . VAL A 1 91 ? -11.123 7.761 14.801 1.00 65.69 91 VAL A CA 1
ATOM 671 C C . VAL A 1 91 ? -12.053 8.882 14.316 1.00 65.69 91 VAL A C 1
ATOM 673 O O . VAL A 1 91 ? -12.975 9.258 15.043 1.00 65.69 91 VAL A O 1
ATOM 676 N N . VAL A 1 92 ? -11.832 9.396 13.096 1.00 64.06 92 VAL A N 1
ATOM 677 C CA . VAL A 1 92 ? -12.596 10.507 12.503 1.00 64.06 92 VAL A CA 1
ATOM 678 C C . VAL A 1 92 ? -13.188 10.162 11.126 1.00 64.06 92 VAL A C 1
ATOM 680 O O . VAL A 1 92 ? -14.358 10.478 10.905 1.00 64.06 92 VAL A O 1
ATOM 683 N N . ALA A 1 93 ? -12.437 9.531 10.213 1.00 67.06 93 ALA A N 1
ATOM 684 C CA . ALA A 1 93 ? -12.970 9.005 8.946 1.00 67.06 93 ALA A CA 1
ATOM 685 C C . ALA A 1 93 ? -13.495 7.567 9.074 1.00 67.06 93 ALA A C 1
ATOM 687 O O . ALA A 1 93 ? -13.253 6.898 10.069 1.00 67.06 93 ALA A O 1
ATOM 688 N N . ASP A 1 94 ? -14.194 7.071 8.048 1.00 78.25 94 ASP A N 1
ATOM 689 C CA . ASP A 1 94 ? -14.780 5.725 8.066 1.00 78.25 94 ASP A CA 1
ATOM 690 C C . ASP A 1 94 ? -13.726 4.604 7.894 1.00 78.25 94 ASP A C 1
ATOM 692 O O . ASP A 1 94 ? -13.922 3.492 8.385 1.00 78.25 94 ASP A O 1
ATOM 696 N N . GLY A 1 95 ? -12.588 4.868 7.237 1.00 89.00 95 GLY A N 1
ATOM 697 C CA . GLY A 1 95 ? -11.572 3.857 6.910 1.00 89.00 95 GLY A CA 1
ATOM 698 C C . GLY A 1 95 ? -10.186 4.437 6.617 1.00 89.00 95 GLY A C 1
ATOM 699 O O . GLY A 1 95 ? -9.927 5.608 6.876 1.00 89.00 95 GLY A O 1
ATOM 700 N N . ILE A 1 96 ? -9.294 3.603 6.074 1.00 94.38 96 ILE A N 1
ATOM 701 C CA . ILE A 1 96 ? -7.929 3.990 5.677 1.00 94.38 96 ILE A CA 1
ATOM 702 C C . ILE A 1 96 ? -7.780 4.064 4.16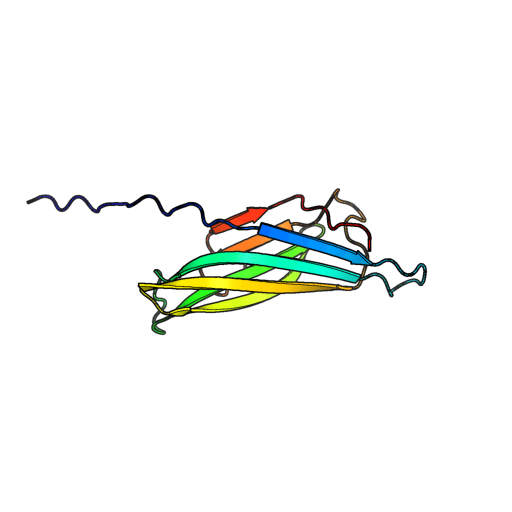1 1.00 94.38 96 ILE A C 1
ATOM 704 O O . ILE A 1 96 ? -8.424 3.316 3.430 1.00 94.38 96 ILE A O 1
ATOM 708 N N . GLY A 1 97 ? -6.864 4.900 3.689 1.00 95.25 97 GLY A N 1
ATOM 709 C CA . GLY A 1 97 ? -6.448 4.942 2.293 1.00 95.25 97 GLY A CA 1
ATOM 710 C C . GLY A 1 97 ? -5.284 3.989 2.020 1.00 95.25 97 GLY A C 1
ATOM 711 O O . GLY A 1 97 ? -4.354 3.865 2.817 1.00 95.25 97 GLY A O 1
ATOM 712 N N . VAL A 1 98 ? -5.288 3.337 0.861 1.00 96.44 98 VAL A N 1
ATOM 713 C CA . VAL A 1 98 ? -4.163 2.551 0.340 1.00 96.44 98 VAL A CA 1
ATOM 714 C C . VAL A 1 98 ? -3.830 3.035 -1.060 1.00 96.44 98 VAL A C 1
ATOM 716 O O . VAL A 1 98 ? -4.694 3.128 -1.929 1.00 96.44 98 VAL A O 1
ATOM 719 N N . THR A 1 99 ? -2.556 3.324 -1.296 1.00 96.81 99 THR A N 1
ATOM 720 C CA . THR A 1 99 ? -2.075 3.847 -2.579 1.00 96.81 99 THR A CA 1
ATOM 721 C C . THR A 1 99 ? -0.893 3.045 -3.085 1.00 96.81 99 THR A C 1
ATOM 723 O O . THR A 1 99 ? -0.058 2.581 -2.307 1.00 96.81 99 THR A O 1
ATOM 726 N N . VAL A 1 100 ? -0.822 2.898 -4.405 1.00 96.00 100 VAL A N 1
ATOM 727 C CA . VAL A 1 100 ? 0.395 2.516 -5.115 1.00 96.00 100 VAL A CA 1
ATOM 728 C C . VAL A 1 100 ? 0.663 3.577 -6.169 1.00 96.00 100 VAL A C 1
ATOM 730 O O . VAL A 1 100 ? -0.208 3.845 -6.999 1.00 96.00 100 VAL A O 1
ATOM 733 N N . SER A 1 101 ? 1.862 4.146 -6.158 1.00 94.94 101 SER A N 1
ATOM 734 C CA . SER A 1 101 ? 2.269 5.208 -7.077 1.00 94.94 101 SER A CA 1
ATOM 735 C C . SER A 1 101 ? 3.606 4.899 -7.735 1.00 94.94 101 SER A C 1
ATOM 737 O O . SER A 1 101 ? 4.453 4.224 -7.150 1.00 94.94 101 SER A O 1
ATOM 739 N N . VAL A 1 102 ? 3.800 5.396 -8.957 1.00 92.62 102 VAL A N 1
ATOM 740 C CA . VAL A 1 102 ? 5.080 5.280 -9.663 1.00 92.62 102 VAL A CA 1
ATOM 741 C C . VAL A 1 102 ? 6.099 6.257 -9.081 1.00 92.62 102 VAL A C 1
ATOM 743 O O . VAL A 1 102 ? 5.810 7.437 -8.897 1.00 92.62 102 VAL A O 1
ATOM 746 N N . GLY A 1 103 ? 7.323 5.780 -8.882 1.00 91.81 103 GLY A N 1
ATOM 747 C CA . GLY A 1 103 ? 8.415 6.506 -8.247 1.00 91.81 103 GLY A CA 1
ATOM 748 C C . GLY A 1 103 ? 8.513 6.223 -6.750 1.00 91.81 103 GLY A C 1
ATOM 749 O O . GLY A 1 103 ? 7.751 5.443 -6.183 1.00 91.81 103 GLY A O 1
ATOM 750 N N . SER A 1 104 ? 9.490 6.864 -6.114 1.00 91.44 104 SER A N 1
ATOM 751 C CA . SER A 1 104 ? 9.721 6.781 -4.671 1.00 91.44 104 SER A CA 1
ATOM 752 C C . SER A 1 104 ? 8.859 7.745 -3.862 1.00 91.44 104 SER A C 1
ATOM 754 O O . SER A 1 104 ? 8.706 7.548 -2.659 1.00 91.44 104 SER A O 1
ATOM 756 N N . ASP A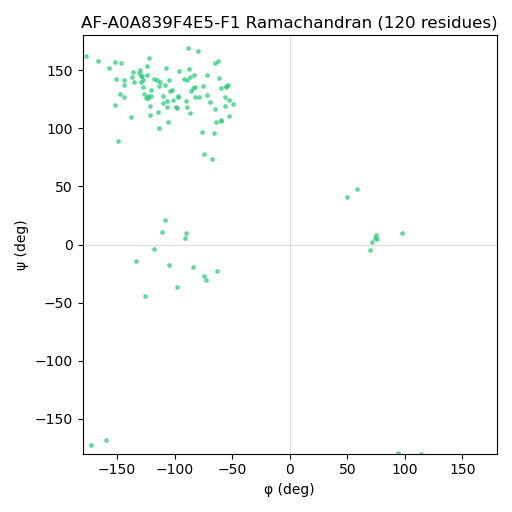 1 105 ? 8.311 8.782 -4.492 1.00 88.56 105 ASP A N 1
ATOM 757 C CA . ASP A 1 105 ? 7.751 9.942 -3.799 1.00 88.56 105 ASP A CA 1
ATOM 758 C C . ASP A 1 105 ? 6.234 9.826 -3.620 1.00 88.56 105 ASP A C 1
ATOM 760 O O . ASP A 1 105 ? 5.530 9.259 -4.456 1.00 88.56 105 ASP A O 1
ATOM 764 N N . ALA A 1 106 ? 5.709 10.404 -2.536 1.00 81.62 106 ALA A N 1
ATOM 765 C CA . ALA A 1 106 ? 4.279 10.354 -2.212 1.00 81.62 106 ALA A CA 1
ATOM 766 C C . ALA A 1 106 ? 3.380 11.048 -3.258 1.00 81.62 106 ALA A C 1
ATOM 768 O O . ALA A 1 106 ? 2.205 10.719 -3.365 1.00 81.62 106 ALA A O 1
ATOM 769 N N . GLY A 1 107 ? 3.930 11.978 -4.048 1.00 82.19 107 GLY A N 1
ATOM 770 C CA . GLY A 1 107 ? 3.220 12.681 -5.125 1.00 82.19 107 GLY A CA 1
ATOM 771 C C . GLY A 1 107 ? 3.300 12.007 -6.498 1.00 82.19 107 GLY A C 1
ATOM 772 O O . GLY A 1 107 ? 2.960 12.637 -7.498 1.00 82.19 107 GLY A O 1
ATOM 773 N N . GLY A 1 108 ? 3.807 10.773 -6.576 1.00 86.75 108 GLY A N 1
ATOM 774 C CA . GLY A 1 108 ? 3.891 10.026 -7.830 1.00 86.75 108 GLY A CA 1
ATOM 775 C C . GLY A 1 108 ? 2.519 9.696 -8.429 1.00 86.75 108 GLY A C 1
ATOM 776 O O . GLY A 1 108 ? 1.520 9.600 -7.717 1.00 86.75 108 GLY A O 1
ATOM 777 N N . GLU A 1 109 ? 2.479 9.468 -9.745 1.00 90.50 109 GLU A N 1
ATOM 778 C CA . GLU A 1 109 ? 1.263 9.048 -10.455 1.00 90.50 109 GLU A CA 1
ATOM 779 C C . GLU A 1 109 ? 0.698 7.756 -9.848 1.00 90.50 109 GLU A C 1
ATOM 781 O O . GLU A 1 109 ? 1.408 6.753 -9.738 1.00 90.50 109 GLU A O 1
ATOM 786 N N . HIS A 1 110 ? -0.584 7.765 -9.477 1.00 90.88 110 HIS A N 1
ATOM 787 C CA . HIS A 1 110 ? -1.245 6.598 -8.903 1.00 90.88 110 HIS A CA 1
ATOM 78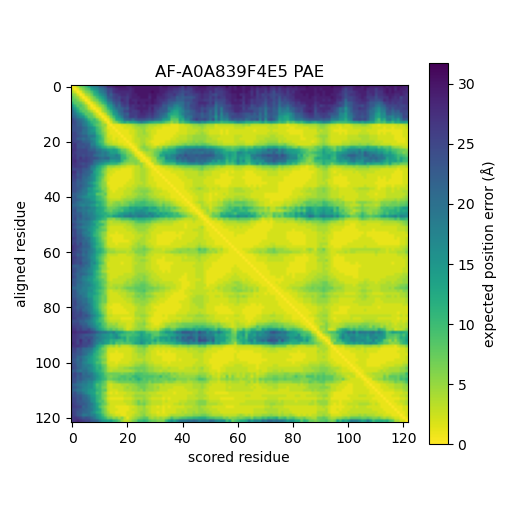8 C C . HIS A 1 110 ? -1.485 5.513 -9.957 1.00 90.88 110 HIS A C 1
ATOM 790 O O . HIS A 1 110 ? -2.096 5.748 -10.996 1.00 90.88 110 HIS A O 1
ATOM 796 N N . VAL A 1 111 ? -1.068 4.290 -9.640 1.00 92.56 111 VAL A N 1
ATOM 797 C CA . VAL A 1 111 ? -1.386 3.076 -10.414 1.00 92.56 111 VAL A CA 1
ATOM 798 C C . VAL A 1 111 ? -2.439 2.218 -9.725 1.00 92.56 111 VAL A C 1
ATOM 800 O O . VAL A 1 111 ? -3.049 1.359 -10.357 1.00 92.56 111 VAL A O 1
ATOM 803 N N . PHE A 1 112 ? -2.642 2.453 -8.429 1.00 94.38 112 PHE A N 1
ATOM 804 C CA . PHE A 1 112 ? -3.733 1.913 -7.638 1.00 94.38 112 PHE A CA 1
ATOM 805 C C . PHE A 1 112 ? -4.071 2.877 -6.502 1.00 94.38 112 PHE A C 1
ATOM 807 O O . PHE A 1 112 ? -3.183 3.478 -5.893 1.00 94.38 112 PHE A O 1
ATOM 814 N N . HIS A 1 113 ? -5.359 2.997 -6.208 1.00 94.44 113 HIS A N 1
ATOM 815 C CA . HIS A 1 113 ? -5.880 3.802 -5.116 1.00 94.44 113 HIS A CA 1
ATOM 816 C C . HIS A 1 113 ? -7.145 3.131 -4.575 1.00 94.44 113 HIS A C 1
ATOM 818 O O . HIS A 1 113 ? -8.031 2.769 -5.351 1.00 94.44 113 HIS A O 1
ATOM 824 N N . LEU A 1 114 ? -7.208 2.949 -3.259 1.00 94.56 114 LEU A N 1
ATOM 825 C CA . LEU A 1 114 ? -8.358 2.405 -2.549 1.00 94.56 114 LEU A CA 1
ATOM 826 C C . LEU A 1 114 ? -8.582 3.212 -1.276 1.00 94.56 114 LEU A C 1
ATOM 828 O O . LEU A 1 114 ? -7.800 3.107 -0.335 1.00 94.56 114 LEU A O 1
ATOM 832 N N . ASP A 1 115 ? -9.658 3.985 -1.263 1.00 92.19 115 ASP A N 1
ATOM 833 C CA . ASP A 1 115 ? -10.078 4.798 -0.129 1.00 92.19 115 ASP A CA 1
ATOM 834 C C . ASP A 1 115 ? -11.616 4.956 -0.186 1.00 92.19 115 ASP A C 1
ATOM 836 O O . ASP A 1 115 ? -12.126 5.415 -1.216 1.00 92.19 115 ASP A O 1
ATOM 840 N N . PRO A 1 116 ? -12.384 4.521 0.834 1.00 92.75 116 PRO A N 1
ATOM 841 C CA . PRO A 1 116 ? -11.928 3.891 2.074 1.00 92.75 116 PRO A CA 1
ATOM 842 C C . PRO A 1 116 ? -11.668 2.382 1.940 1.00 92.75 116 PRO A C 1
ATOM 844 O O . PRO A 1 116 ? -12.389 1.644 1.263 1.00 92.75 116 PRO A O 1
ATOM 847 N N . PHE A 1 117 ? -10.667 1.900 2.674 1.00 93.81 117 PHE A N 1
ATOM 848 C CA . PHE A 1 117 ? -10.451 0.494 2.997 1.00 93.81 117 PHE A CA 1
ATOM 849 C C . PHE A 1 117 ? -10.752 0.237 4.479 1.00 93.81 117 PHE A C 1
ATOM 851 O O . PHE A 1 117 ? -10.329 0.991 5.353 1.00 93.81 117 PHE A O 1
ATOM 858 N N . PHE A 1 118 ? -11.443 -0.868 4.766 1.00 92.81 118 PHE A N 1
ATOM 859 C CA . PHE A 1 118 ? -11.824 -1.264 6.122 1.00 92.81 118 PHE A CA 1
ATOM 860 C C . PHE A 1 118 ? -11.097 -2.557 6.516 1.00 92.81 118 PHE A C 1
ATOM 862 O O . PHE A 1 118 ? -11.517 -3.645 6.104 1.00 92.81 118 PHE A O 1
ATOM 869 N N . PRO A 1 119 ? -10.010 -2.479 7.306 1.00 92.12 119 PRO A N 1
ATOM 870 C CA . PRO A 1 119 ? -9.391 -3.658 7.896 1.00 92.12 119 PRO A CA 1
ATOM 871 C C . PRO A 1 119 ? -10.402 -4.503 8.680 1.00 92.12 119 PRO A C 1
ATOM 873 O O . PRO A 1 119 ? -11.218 -3.977 9.446 1.00 92.12 119 PRO A O 1
ATOM 876 N N . ALA A 1 120 ? -10.319 -5.825 8.516 1.00 90.62 120 ALA A N 1
ATOM 877 C CA . ALA A 1 120 ? -11.120 -6.772 9.280 1.00 90.62 120 ALA A CA 1
ATOM 878 C C . ALA A 1 120 ? -10.799 -6.673 10.780 1.00 90.62 120 ALA A C 1
ATOM 880 O O . ALA A 1 120 ? -9.719 -6.234 11.170 1.00 90.62 120 ALA A O 1
ATOM 881 N N . LYS A 1 121 ? -11.720 -7.111 11.639 1.00 84.50 121 LYS A N 1
ATOM 882 C CA . LYS A 1 121 ? -11.452 -7.208 13.081 1.00 84.50 121 LYS A CA 1
ATOM 883 C C . LYS A 1 121 ? -10.630 -8.468 13.361 1.00 84.50 121 LYS A C 1
ATOM 885 O O . LYS A 1 121 ? -11.022 -9.544 12.906 1.00 84.50 121 LYS A O 1
ATOM 890 N N . GLY A 1 122 ? -9.501 -8.299 14.047 1.00 78.00 122 GLY A N 1
ATOM 891 C CA . GLY A 1 122 ? -8.610 -9.373 14.503 1.00 78.00 122 GLY A CA 1
ATOM 892 C C . GLY A 1 122 ? -8.942 -9.896 15.888 1.00 78.00 122 GLY A C 1
ATOM 893 O O . GLY A 1 122 ? -9.704 -9.216 16.613 1.00 78.00 122 GLY A O 1
#

Nearest PDB structures (foldseek):
  6hpd-assembly1_A  TM=5.258E-01  e=1.006E-02  Formosa agariphila KMM 3901
  3cmg-assembly1_A  TM=5.791E-01  e=2.896E-02  Bacteroides fragilis NCTC 9343
  8b7d-assembly1_A  TM=4.745E-01  e=2.746E-02  Homo sapiens
  5t9a-assembly3_C  TM=4.855E-01  e=6.071E-02  Bacteroides uniformis
  1tza-assembly1_B  TM=3.938E-01  e=1.573E-01  Shewanella oneidensis MR-1

Sequence (122 aa):
MTNEASTTPRAAADWTVAGVQTATGVEGRARVEVLVRGKYTGSVDRGSGVDQLRVAVWDDGQEKDFKVVDIPLGTTAALSVRLGFDGLYAVVADGIGVTVSVGSDAGGEHVFHLDPFFPAKG

Foldseek 3Di:
DDPPPPPDPPPLWPKDKAKEWEDPVDPFAIKIKMKIKTKDAFADDPPPQWKKKKKFKFAPNHTFWIDIDTHHHRDIDIDIDMTMHIDDGPPPHPAMKIFIAIDPDPPHHTSDIDPHDDHHYD

Mean predicted aligned error: 7.72 Å

Organism: NCBI:txid328517

Solvent-accessible surface area (backbone atoms only — not comparable to full-atom values): 7080 Å² total; per-residue (Å²): 136,82,82,75,79,81,78,71,78,78,72,80,51,71,64,47,78,50,39,34,35,38,69,72,90,47,89,86,55,19,32,35,41,38,41,42,32,31,50,49,65,16,75,56,71,82,86,74,69,33,13,40,34,21,40,37,37,29,46,86,92,39,81,64,34,71,48,70,46,81,30,53,54,84,37,76,44,81,46,78,49,78,45,56,42,80,36,77,78,43,88,84,46,93,29,30,35,39,40,30,19,46,34,79,50,94,86,32,62,71,78,43,78,44,74,74,38,75,56,41,84,94